Protein AF-A0A972CBY6-F1 (afdb_monomer)

Secondary structure (DSSP, 8-state):
--TT-HHHHHHHHHHHHHHHHHHHHH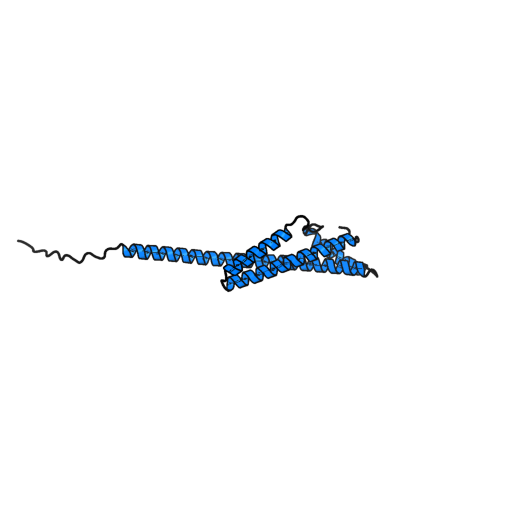HHHHHHHHHHHHHT-HHHHHHH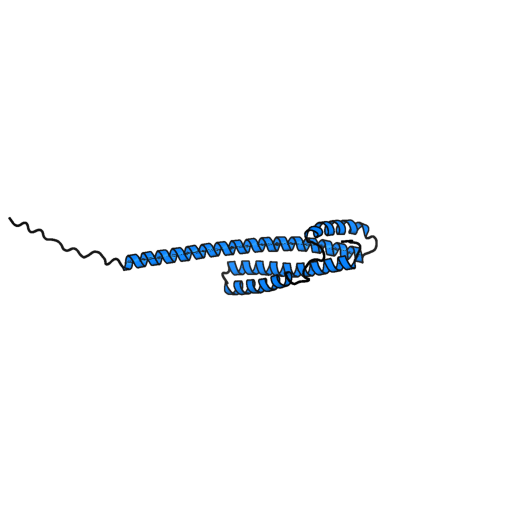HHHHHHHHHHHHSTT-S-SS-GGGHHHHHHHHHHHHTT-TT-HHHHHHHHHHHHHHHHHHHHHHHHHHHHHHHHHHHHHHHHHHHHHHHHHHHHHHHHHHHHT----------------

Structure (mmCIF, N/CA/C/O backbone):
data_AF-A0A972CBY6-F1
#
_entry.id   AF-A0A972CBY6-F1
#
loop_
_atom_site.group_PDB
_atom_site.id
_atom_site.type_symbol
_atom_site.label_atom_id
_atom_site.label_alt_id
_atom_site.label_comp_id
_atom_site.label_asym_id
_atom_site.label_entity_id
_atom_site.label_seq_id
_atom_site.pdbx_PDB_ins_code
_atom_site.Cartn_x
_atom_site.Cartn_y
_atom_site.Cartn_z
_atom_site.occupancy
_atom_site.B_iso_or_equiv
_atom_site.auth_seq_id
_atom_site.auth_comp_id
_atom_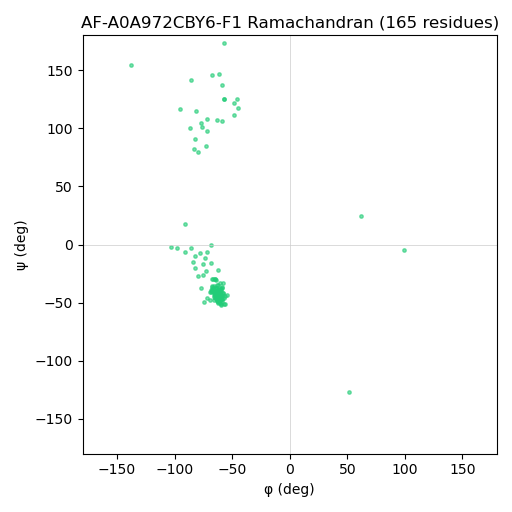site.auth_asym_id
_atom_site.auth_atom_id
_atom_site.pdbx_PDB_model_num
ATOM 1 N N . MET A 1 1 ? 23.758 4.183 -12.304 1.00 57.16 1 MET A N 1
ATOM 2 C CA . MET A 1 1 ? 23.348 3.166 -13.306 1.00 57.16 1 MET A CA 1
ATOM 3 C C . MET A 1 1 ? 23.582 3.679 -14.731 1.00 57.16 1 MET A C 1
ATOM 5 O O . MET A 1 1 ? 23.170 4.799 -15.026 1.00 57.16 1 MET A O 1
ATOM 9 N N . ASN A 1 2 ? 24.249 2.902 -15.597 1.00 65.44 2 ASN A N 1
ATOM 10 C CA . ASN A 1 2 ? 24.326 3.197 -17.035 1.00 65.44 2 ASN A CA 1
ATOM 11 C C . ASN A 1 2 ? 23.036 2.690 -17.700 1.00 65.44 2 ASN A C 1
ATOM 13 O O . ASN A 1 2 ? 22.769 1.496 -17.676 1.00 65.44 2 ASN A O 1
ATOM 17 N N . ILE A 1 3 ? 22.213 3.592 -18.232 1.00 63.38 3 ILE A N 1
ATOM 18 C CA . IL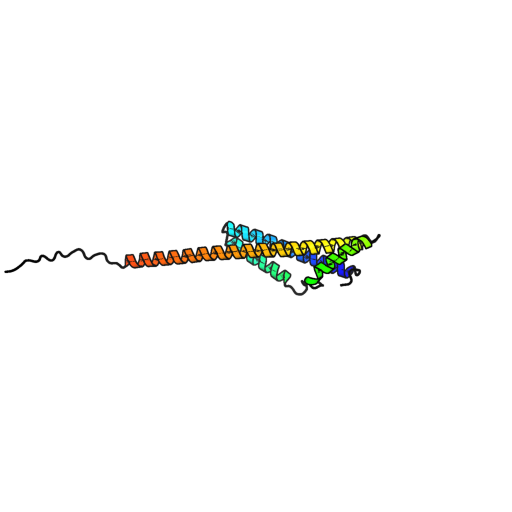E A 1 3 ? 20.861 3.284 -18.747 1.00 63.38 3 ILE A CA 1
ATOM 19 C C . ILE A 1 3 ? 20.914 2.618 -20.136 1.00 63.38 3 ILE A C 1
ATOM 21 O O . ILE A 1 3 ? 19.908 2.139 -20.648 1.00 63.38 3 ILE A O 1
ATOM 25 N N . LEU A 1 4 ? 22.110 2.551 -20.723 1.00 63.81 4 LEU A N 1
ATOM 26 C CA . LEU A 1 4 ? 22.392 1.849 -21.973 1.00 63.81 4 LEU A CA 1
ATOM 27 C C . LEU A 1 4 ? 22.609 0.338 -21.772 1.00 63.81 4 LEU A C 1
ATOM 29 O O . LEU A 1 4 ? 22.677 -0.400 -22.749 1.00 63.81 4 LEU A O 1
ATOM 33 N N . ASP A 1 5 ? 22.713 -0.117 -20.521 1.00 79.38 5 ASP A N 1
ATOM 34 C CA . ASP A 1 5 ? 22.809 -1.531 -20.163 1.00 79.38 5 ASP A CA 1
ATOM 35 C C . ASP A 1 5 ? 21.394 -2.121 -20.034 1.00 79.38 5 ASP A C 1
ATOM 37 O O . ASP A 1 5 ? 20.691 -1.895 -19.042 1.00 79.38 5 ASP A O 1
ATOM 41 N N . ILE A 1 6 ? 20.958 -2.817 -21.089 1.00 79.50 6 ILE A N 1
ATOM 42 C CA . ILE A 1 6 ? 19.597 -3.360 -21.224 1.00 79.50 6 ILE A CA 1
ATOM 43 C C . ILE A 1 6 ? 19.290 -4.365 -20.114 1.00 79.50 6 ILE A C 1
ATOM 45 O O . ILE A 1 6 ? 18.189 -4.325 -19.568 1.00 79.50 6 ILE A O 1
ATOM 49 N N . ASP A 1 7 ? 20.249 -5.209 -19.734 1.00 81.94 7 ASP A N 1
ATOM 50 C CA . ASP A 1 7 ? 20.026 -6.261 -18.739 1.00 81.94 7 ASP A CA 1
ATOM 51 C C . ASP A 1 7 ? 19.778 -5.659 -17.353 1.00 81.94 7 ASP A C 1
ATOM 53 O O . ASP A 1 7 ? 18.857 -6.060 -16.639 1.00 81.94 7 ASP A O 1
ATOM 57 N N . LYS A 1 8 ? 20.523 -4.604 -16.997 1.00 82.38 8 LYS A N 1
ATOM 58 C CA . LYS A 1 8 ? 20.284 -3.863 -15.747 1.00 82.38 8 LYS A CA 1
ATOM 59 C C . LYS A 1 8 ? 18.957 -3.110 -15.764 1.00 82.38 8 LYS A C 1
ATOM 61 O O . LYS A 1 8 ? 18.289 -3.022 -14.733 1.00 82.38 8 LYS A O 1
ATOM 66 N N . LEU A 1 9 ? 18.580 -2.540 -16.909 1.00 82.81 9 LEU A N 1
ATOM 67 C CA . LEU A 1 9 ? 17.303 -1.843 -17.066 1.00 82.81 9 LEU A CA 1
ATOM 68 C C . LEU A 1 9 ? 16.120 -2.810 -16.953 1.00 82.81 9 LEU A C 1
ATOM 70 O O . LEU A 1 9 ? 15.120 -2.470 -16.320 1.00 82.81 9 LEU A O 1
ATOM 74 N N . GLN A 1 10 ? 16.256 -4.004 -17.527 1.00 84.94 10 GLN A N 1
ATOM 75 C CA . GLN A 1 10 ? 15.262 -5.065 -17.453 1.00 84.94 10 GLN A CA 1
ATOM 76 C C . GLN A 1 10 ? 15.120 -5.580 -16.018 1.00 84.94 10 GLN A C 1
ATOM 78 O O . GLN A 1 10 ? 14.009 -5.596 -15.502 1.00 84.94 10 GLN A O 1
ATOM 83 N N . ALA A 1 11 ? 16.231 -5.869 -15.332 1.00 85.69 11 ALA A N 1
ATOM 84 C CA . ALA A 1 11 ? 16.214 -6.295 -13.931 1.00 85.69 11 ALA A CA 1
ATOM 85 C C . ALA A 1 11 ? 15.546 -5.259 -13.008 1.00 85.69 11 ALA A C 1
ATOM 87 O O . ALA A 1 11 ? 14.741 -5.612 -12.147 1.00 85.69 11 ALA A O 1
ATOM 88 N N . LEU A 1 12 ? 15.827 -3.965 -13.212 1.00 87.62 12 LEU A N 1
ATOM 89 C CA . LEU A 1 12 ? 15.142 -2.888 -12.491 1.00 87.62 12 LEU A CA 1
ATOM 90 C C . LEU A 1 12 ? 13.637 -2.870 -12.793 1.00 87.62 12 LEU A C 1
ATOM 92 O O . LEU A 1 12 ? 12.831 -2.673 -11.887 1.00 87.62 12 LEU A O 1
ATOM 96 N N . CYS A 1 13 ? 13.261 -3.045 -14.059 1.00 89.00 13 CYS A N 1
ATOM 97 C CA . CYS A 1 13 ? 11.865 -3.054 -14.482 1.00 89.00 13 CYS A CA 1
ATOM 98 C C . CYS A 1 13 ? 11.097 -4.221 -13.852 1.00 89.00 13 CYS A C 1
ATOM 100 O O . CYS A 1 13 ? 10.045 -4.001 -13.257 1.00 89.00 13 CYS A O 1
ATOM 102 N N . ASP A 1 14 ? 11.649 -5.431 -13.918 1.00 89.12 14 ASP A N 1
ATOM 103 C CA . ASP A 1 14 ? 11.028 -6.645 -13.385 1.00 89.12 14 ASP A CA 1
ATOM 104 C C . ASP A 1 14 ? 10.839 -6.549 -11.861 1.00 89.12 14 ASP A C 1
ATOM 106 O O . ASP A 1 14 ? 9.778 -6.894 -11.325 1.00 89.12 14 ASP A O 1
ATOM 110 N N . GLU A 1 15 ? 11.829 -5.994 -11.160 1.00 90.06 15 GLU A N 1
ATOM 111 C CA . GLU A 1 15 ? 11.742 -5.766 -9.720 1.00 90.06 15 GLU A CA 1
ATOM 112 C C . GLU A 1 15 ? 10.715 -4.676 -9.370 1.00 90.06 15 GLU A C 1
ATOM 114 O O . GLU A 1 15 ? 9.908 -4.855 -8.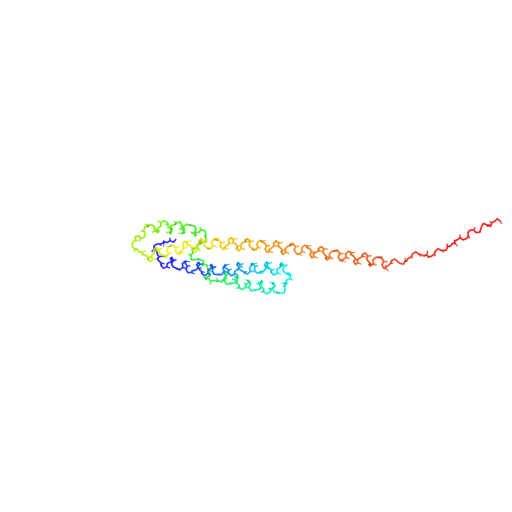453 1.00 90.06 15 GLU A O 1
ATOM 119 N N . LEU A 1 16 ? 10.654 -3.581 -10.138 1.00 90.19 16 LEU A N 1
ATOM 120 C CA . LEU A 1 16 ? 9.602 -2.570 -9.982 1.00 90.19 16 LEU A CA 1
ATOM 121 C C . LEU A 1 16 ? 8.206 -3.157 -10.221 1.00 90.19 16 LEU A C 1
ATOM 123 O O . LEU A 1 16 ? 7.279 -2.833 -9.483 1.00 90.19 16 LEU A O 1
ATOM 127 N N . GLU A 1 17 ? 8.026 -4.043 -11.201 1.00 91.81 17 GLU A N 1
ATOM 128 C CA . GLU A 1 17 ? 6.743 -4.720 -11.437 1.00 91.81 17 GLU A CA 1
ATOM 129 C C . GLU A 1 17 ? 6.347 -5.632 -10.285 1.00 91.81 17 GLU A C 1
ATOM 131 O O . GLU A 1 17 ? 5.177 -5.684 -9.887 1.00 91.81 17 GLU A O 1
ATOM 136 N N . ARG A 1 18 ? 7.312 -6.364 -9.729 1.00 90.25 18 ARG A N 1
ATOM 137 C CA . ARG A 1 18 ? 7.089 -7.196 -8.547 1.00 90.25 18 ARG A CA 1
ATOM 138 C C . ARG A 1 18 ? 6.673 -6.339 -7.352 1.00 90.25 18 ARG A C 1
ATOM 140 O O . ARG A 1 18 ? 5.637 -6.623 -6.749 1.00 90.25 18 ARG A O 1
ATOM 147 N N . LYS A 1 19 ? 7.389 -5.245 -7.076 1.00 90.25 19 LYS A N 1
ATOM 148 C CA . LYS A 1 19 ? 7.028 -4.297 -6.010 1.00 90.25 19 LYS A CA 1
ATOM 149 C C . LYS A 1 19 ? 5.678 -3.634 -6.244 1.00 90.25 19 LYS A C 1
ATOM 151 O O . LYS A 1 19 ? 4.869 -3.579 -5.325 1.00 90.25 19 LYS A O 1
ATOM 156 N N . ASN A 1 20 ? 5.381 -3.211 -7.470 1.00 92.50 20 ASN A N 1
ATOM 157 C CA . ASN A 1 20 ? 4.085 -2.635 -7.830 1.00 92.50 20 ASN A CA 1
ATOM 158 C C . ASN A 1 20 ? 2.934 -3.618 -7.573 1.00 92.50 20 ASN A C 1
ATOM 160 O O . ASN A 1 20 ? 1.882 -3.209 -7.089 1.00 92.50 20 ASN A O 1
ATOM 164 N N . ARG A 1 21 ? 3.121 -4.918 -7.840 1.00 92.56 21 ARG A N 1
ATOM 165 C CA . ARG A 1 21 ? 2.124 -5.951 -7.506 1.00 92.56 21 ARG A CA 1
ATOM 166 C C . ARG A 1 21 ? 1.915 -6.089 -5.998 1.00 92.56 21 ARG A C 1
ATOM 168 O O . ARG A 1 21 ? 0.773 -6.180 -5.560 1.00 92.56 21 ARG A O 1
ATOM 175 N N . LEU A 1 22 ? 2.989 -6.080 -5.211 1.00 91.25 22 LEU A N 1
ATOM 176 C CA . LEU A 1 22 ? 2.897 -6.146 -3.748 1.00 91.25 22 LEU A CA 1
ATOM 177 C C . LEU A 1 22 ? 2.230 -4.892 -3.165 1.00 91.25 22 LEU A C 1
ATOM 179 O O . LEU A 1 22 ? 1.324 -5.013 -2.347 1.00 91.25 22 LEU A O 1
ATOM 183 N N . LEU A 1 23 ? 2.596 -3.702 -3.646 1.00 91.69 23 LEU A N 1
ATOM 184 C CA . LEU A 1 23 ? 1.975 -2.446 -3.226 1.00 91.69 23 LEU A CA 1
ATOM 185 C C . LEU A 1 23 ? 0.494 -2.366 -3.603 1.00 91.69 23 LEU A C 1
ATOM 187 O O . LEU A 1 23 ? -0.299 -1.877 -2.808 1.00 91.69 23 LEU A O 1
ATOM 191 N N . LYS A 1 24 ? 0.091 -2.876 -4.775 1.00 93.38 24 LYS A N 1
ATOM 192 C CA . LYS A 1 24 ? -1.336 -2.990 -5.125 1.00 93.38 24 LYS A CA 1
ATOM 193 C C . LYS A 1 24 ? -2.085 -3.858 -4.119 1.00 93.38 24 LYS A C 1
ATOM 195 O O . LYS A 1 24 ? -3.089 -3.413 -3.587 1.00 93.38 24 LYS A O 1
ATOM 200 N N . ARG A 1 25 ? -1.541 -5.027 -3.772 1.00 92.94 25 ARG A N 1
ATOM 201 C CA . ARG A 1 25 ? -2.144 -5.900 -2.752 1.00 92.94 25 ARG A CA 1
ATOM 202 C C . ARG A 1 25 ? -2.269 -5.216 -1.391 1.00 92.94 25 ARG A C 1
ATOM 204 O O . ARG A 1 25 ? -3.280 -5.390 -0.727 1.00 92.94 25 ARG A O 1
ATOM 211 N N . ILE A 1 26 ? -1.263 -4.441 -0.984 1.00 91.88 26 ILE A N 1
ATOM 212 C CA . ILE A 1 26 ? -1.318 -3.657 0.259 1.00 91.88 26 ILE A CA 1
ATOM 213 C C . ILE A 1 26 ? -2.396 -2.578 0.172 1.00 91.88 26 ILE A C 1
ATOM 215 O O . ILE A 1 26 ? -3.154 -2.405 1.120 1.00 91.88 26 ILE A O 1
ATOM 219 N N . SER A 1 27 ? -2.486 -1.877 -0.959 1.00 92.81 27 SER A N 1
ATOM 220 C CA . SER A 1 27 ? -3.528 -0.878 -1.204 1.00 92.81 27 SER A CA 1
ATOM 221 C C . SER A 1 27 ? -4.924 -1.493 -1.107 1.00 92.81 27 SER A C 1
ATOM 223 O O . SER A 1 27 ? -5.768 -0.950 -0.401 1.00 92.81 27 SER A O 1
ATOM 225 N N . ASP A 1 28 ? -5.156 -2.626 -1.770 1.00 92.94 28 ASP A N 1
ATOM 226 C CA . ASP A 1 28 ? -6.444 -3.325 -1.755 1.00 92.94 28 ASP A CA 1
ATOM 227 C C . ASP A 1 28 ? -6.787 -3.808 -0.338 1.00 92.94 28 ASP A C 1
ATOM 229 O O . ASP A 1 28 ? -7.917 -3.645 0.120 1.00 92.94 28 ASP A O 1
ATOM 233 N N . SER A 1 29 ? -5.788 -4.325 0.384 1.00 93.06 29 SER A N 1
ATOM 234 C CA . SER A 1 29 ? -5.919 -4.748 1.781 1.00 93.06 29 SER A CA 1
ATOM 235 C C . SER A 1 29 ? -6.288 -3.583 2.701 1.00 93.06 29 SER A C 1
ATOM 237 O O . SER A 1 29 ? -7.225 -3.700 3.485 1.00 93.06 29 SER A O 1
ATOM 239 N N . TYR A 1 30 ? -5.650 -2.414 2.556 1.00 93.12 30 TYR A N 1
ATOM 240 C CA . TYR A 1 30 ? -6.038 -1.230 3.327 1.00 93.12 30 TYR A CA 1
ATOM 241 C C . TYR A 1 30 ? -7.460 -0.764 3.012 1.00 93.12 30 TYR A C 1
ATOM 243 O O . TYR A 1 30 ? -8.199 -0.406 3.926 1.00 93.12 30 TYR A O 1
ATOM 251 N N . SER A 1 31 ? -7.854 -0.754 1.737 1.00 93.25 31 SER A N 1
ATOM 252 C CA . SER A 1 31 ? -9.221 -0.396 1.348 1.00 93.25 31 SER A CA 1
ATOM 253 C C . SER A 1 31 ? -10.246 -1.364 1.937 1.00 93.25 31 SER A C 1
ATOM 255 O O . SER A 1 31 ? -11.265 -0.922 2.464 1.00 93.25 31 SER A O 1
ATOM 257 N N . LYS A 1 32 ? -9.956 -2.667 1.914 1.00 94.12 32 LYS A N 1
ATOM 258 C CA . LYS A 1 32 ? -10.806 -3.687 2.530 1.00 94.12 32 LYS A CA 1
ATOM 259 C C . LYS A 1 32 ? -10.867 -3.535 4.050 1.00 94.12 32 LYS A C 1
ATOM 261 O O . LYS A 1 32 ? -11.953 -3.569 4.612 1.00 94.12 32 LYS A O 1
ATOM 266 N N . ALA A 1 33 ? -9.735 -3.307 4.710 1.00 92.44 33 ALA A N 1
ATOM 267 C CA . ALA A 1 33 ? -9.684 -3.098 6.153 1.00 92.44 33 ALA A CA 1
ATOM 268 C C . ALA A 1 33 ? -10.478 -1.851 6.583 1.00 92.44 33 ALA A C 1
ATOM 270 O O . ALA A 1 33 ? -11.214 -1.906 7.564 1.00 92.44 33 ALA A O 1
ATOM 271 N N . LEU A 1 34 ? -10.405 -0.752 5.822 1.00 92.69 34 LEU A N 1
ATOM 272 C CA . LEU A 1 34 ? -11.246 0.428 6.055 1.00 92.69 34 LEU A CA 1
ATOM 273 C C . LEU A 1 34 ? -12.739 0.093 5.957 1.00 92.69 34 LEU A C 1
ATOM 275 O O . LEU A 1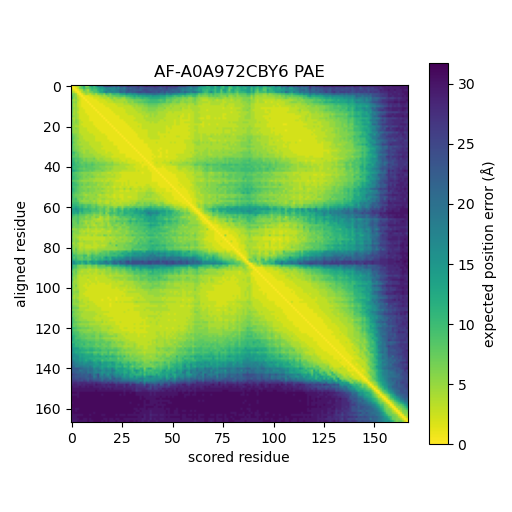 34 ? -13.503 0.491 6.830 1.00 92.69 34 LEU A O 1
ATOM 279 N N . HIS A 1 35 ? -13.139 -0.674 4.943 1.00 93.44 35 HIS A N 1
ATOM 280 C CA . HIS A 1 35 ? -14.533 -1.078 4.777 1.00 93.44 35 HIS A CA 1
ATOM 281 C C . HIS A 1 35 ? -15.026 -1.958 5.939 1.00 93.44 35 HIS A C 1
ATOM 283 O O . HIS A 1 35 ? -16.061 -1.671 6.533 1.00 93.44 35 HIS A O 1
ATOM 289 N N . LEU A 1 36 ? -14.233 -2.952 6.352 1.00 92.75 36 LEU A N 1
ATOM 290 C CA . LEU A 1 36 ? -14.555 -3.819 7.495 1.00 92.75 36 LEU A CA 1
ATOM 291 C C . LEU A 1 36 ? -14.660 -3.034 8.815 1.00 92.75 36 LEU A C 1
ATOM 293 O O . LEU A 1 36 ? -15.504 -3.330 9.660 1.00 92.75 36 LEU A O 1
ATOM 297 N N . MET A 1 37 ? -13.843 -1.989 8.988 1.00 89.00 37 MET A N 1
ATOM 298 C CA . MET A 1 37 ? -13.952 -1.079 10.134 1.00 89.00 37 MET A CA 1
ATOM 299 C C . MET A 1 37 ? -15.252 -0.267 10.138 1.00 89.00 37 MET A C 1
ATOM 301 O O . MET A 1 37 ? -15.784 0.018 11.215 1.00 89.00 37 MET A O 1
ATOM 305 N N . GLU A 1 38 ? -15.748 0.136 8.968 1.00 89.31 38 GLU A N 1
ATOM 306 C CA . GLU A 1 38 ? -17.027 0.842 8.829 1.00 89.31 38 GLU A CA 1
ATOM 307 C C . GLU A 1 38 ? -18.209 -0.083 9.144 1.00 89.31 38 GLU A C 1
ATOM 309 O O . GLU A 1 38 ? -19.123 0.319 9.869 1.00 89.31 38 GLU A O 1
ATOM 314 N N . GLU A 1 39 ? -18.144 -1.335 8.684 1.00 92.81 39 GLU A N 1
ATOM 315 C CA . GLU A 1 39 ? -19.140 -2.384 8.953 1.00 92.81 39 GLU A CA 1
ATOM 316 C C . GLU A 1 39 ? -19.078 -2.937 10.386 1.00 92.81 39 GLU A C 1
ATOM 318 O O . GLU A 1 39 ? -20.008 -3.605 10.831 1.00 92.81 39 GLU A O 1
ATOM 323 N N . GLN A 1 40 ? -18.023 -2.602 11.140 1.00 88.50 40 GLN A N 1
ATOM 324 C CA . GLN A 1 40 ? -17.757 -3.095 12.499 1.00 88.50 40 GLN A CA 1
ATOM 325 C C . GLN A 1 40 ? -17.555 -4.618 12.568 1.00 88.50 40 GLN A C 1
ATOM 327 O O . GLN A 1 40 ? -17.727 -5.221 13.630 1.00 88.50 40 GLN A O 1
ATOM 332 N N . ASP A 1 41 ? -17.137 -5.233 11.460 1.00 92.75 41 ASP A N 1
ATOM 333 C CA . ASP A 1 41 ? -16.722 -6.633 11.420 1.00 92.75 41 ASP A CA 1
ATOM 334 C C . ASP A 1 41 ? -15.256 -6.751 11.866 1.00 92.75 41 ASP A C 1
ATOM 336 O O . ASP A 1 41 ? -14.307 -6.766 11.074 1.00 92.75 41 ASP A O 1
ATOM 340 N N . TYR A 1 42 ? -15.062 -6.771 13.185 1.00 88.44 42 TYR A N 1
ATOM 341 C CA . TYR A 1 42 ? -13.730 -6.787 13.790 1.00 88.44 42 TYR A CA 1
ATOM 342 C C . TYR A 1 42 ? -13.005 -8.132 13.638 1.00 88.44 42 TYR A C 1
ATOM 344 O O . TYR A 1 42 ? -11.774 -8.159 13.695 1.00 88.44 42 TYR A O 1
ATOM 352 N N . GLU A 1 43 ? -13.735 -9.233 13.441 1.00 90.94 43 GLU A N 1
ATOM 353 C CA . GLU A 1 43 ? -13.140 -10.561 13.256 1.00 90.94 43 GLU A CA 1
ATOM 354 C C . GLU A 1 43 ? -12.524 -10.676 11.860 1.00 90.94 43 GLU A C 1
ATOM 356 O O . GLU A 1 43 ? -11.337 -10.991 11.725 1.00 90.94 43 GLU A O 1
ATOM 361 N N . ALA A 1 44 ? -13.278 -10.302 10.821 1.00 92.50 44 ALA A N 1
ATOM 362 C CA . ALA A 1 44 ? -12.747 -10.241 9.464 1.00 92.50 44 ALA A CA 1
ATOM 363 C C . ALA A 1 44 ? -11.627 -9.195 9.334 1.00 92.50 44 ALA A C 1
ATOM 365 O O . ALA A 1 44 ? -10.657 -9.418 8.603 1.00 92.50 44 ALA A O 1
ATOM 366 N N . LEU A 1 45 ? -11.726 -8.072 10.058 1.00 90.88 45 LEU A N 1
ATOM 367 C CA . LEU A 1 45 ? -10.673 -7.056 10.102 1.00 90.88 45 LEU A CA 1
ATOM 368 C C . LEU A 1 45 ? -9.361 -7.616 10.662 1.00 90.88 45 LEU A C 1
ATOM 370 O O . LEU A 1 45 ? -8.304 -7.363 10.086 1.00 90.88 45 LEU A O 1
ATOM 374 N N . ALA A 1 46 ? -9.412 -8.372 11.763 1.00 90.12 46 ALA A N 1
ATOM 375 C CA . ALA A 1 46 ? -8.219 -8.970 12.360 1.00 90.12 46 ALA A CA 1
ATOM 376 C C . ALA A 1 46 ? -7.516 -9.916 11.373 1.00 90.12 46 ALA A C 1
ATOM 378 O O . ALA A 1 46 ? -6.311 -9.785 11.148 1.00 90.12 46 ALA A O 1
ATOM 379 N N . LEU A 1 47 ? -8.286 -10.782 10.705 1.00 92.50 47 LEU A N 1
ATOM 380 C CA . LEU A 1 47 ? -7.764 -11.687 9.679 1.00 92.50 47 LEU A CA 1
ATOM 381 C C . LEU A 1 47 ? -7.145 -10.924 8.494 1.00 92.50 47 LEU A C 1
ATOM 383 O O . LEU A 1 47 ? -6.102 -11.312 7.966 1.00 92.50 47 LEU A O 1
ATOM 387 N N . GLU A 1 48 ? -7.767 -9.826 8.061 1.00 92.94 48 GLU A N 1
ATOM 388 C CA . GLU A 1 48 ? -7.235 -8.995 6.977 1.00 92.94 48 GLU A CA 1
ATOM 389 C C . GLU A 1 48 ? -5.899 -8.336 7.359 1.00 92.94 48 GLU A C 1
ATOM 391 O O . GLU A 1 48 ? -4.969 -8.331 6.552 1.00 92.94 48 GLU A O 1
ATOM 396 N N . LEU A 1 49 ? -5.758 -7.847 8.595 1.00 89.31 49 LEU A N 1
ATOM 397 C CA . LEU A 1 49 ? -4.501 -7.270 9.089 1.00 89.31 49 LEU A CA 1
ATOM 398 C C . LEU A 1 49 ? -3.388 -8.323 9.221 1.00 89.31 49 LEU A C 1
ATOM 400 O O . LEU A 1 49 ? -2.227 -8.045 8.910 1.00 89.31 49 LEU A O 1
ATOM 404 N N . GLU A 1 50 ? -3.718 -9.553 9.617 1.00 89.94 50 GLU A N 1
ATOM 405 C CA . GLU A 1 50 ? -2.761 -10.668 9.612 1.00 89.94 50 GLU A CA 1
ATOM 406 C C . GLU A 1 50 ? -2.286 -11.004 8.193 1.00 89.94 50 GLU A C 1
ATOM 408 O O . GLU A 1 50 ? -1.080 -11.119 7.941 1.00 89.94 50 GLU A O 1
ATOM 413 N N . ASN A 1 51 ? -3.216 -11.070 7.236 1.00 89.50 51 ASN A N 1
ATOM 414 C CA . ASN A 1 51 ? -2.885 -11.247 5.821 1.00 89.50 51 ASN A CA 1
ATOM 415 C C . ASN A 1 51 ? -1.988 -10.115 5.305 1.00 89.50 51 ASN A C 1
ATOM 417 O O . ASN A 1 51 ? -1.073 -10.358 4.511 1.00 89.50 51 ASN A O 1
ATOM 421 N N . GLN A 1 52 ? -2.207 -8.889 5.779 1.00 89.44 52 GLN A N 1
ATOM 422 C CA . GLN A 1 52 ? -1.388 -7.735 5.432 1.00 89.44 52 GLN A CA 1
ATOM 423 C C . GLN A 1 52 ? 0.059 -7.881 5.928 1.00 89.44 52 GLN A C 1
ATOM 425 O O . GLN A 1 52 ? 0.997 -7.622 5.166 1.00 89.44 52 GLN A O 1
ATOM 430 N N . ASN A 1 53 ? 0.261 -8.374 7.154 1.00 88.81 53 ASN A N 1
ATOM 431 C CA . ASN A 1 53 ? 1.595 -8.633 7.709 1.00 88.81 53 ASN A CA 1
ATOM 432 C C . ASN A 1 53 ? 2.396 -9.624 6.856 1.00 88.81 53 ASN A C 1
ATOM 434 O O . ASN A 1 53 ? 3.592 -9.424 6.634 1.00 88.81 53 ASN A O 1
ATOM 438 N N . ALA A 1 54 ? 1.738 -10.641 6.292 1.00 88.69 54 ALA A N 1
ATOM 439 C CA . ALA A 1 54 ? 2.387 -11.575 5.373 1.00 88.69 54 ALA A CA 1
ATOM 440 C C . ALA A 1 54 ? 2.861 -10.899 4.071 1.00 88.69 54 ALA A C 1
ATOM 442 O O . ALA A 1 54 ? 3.849 -11.326 3.469 1.00 88.69 54 ALA A O 1
ATOM 443 N N . VAL A 1 55 ? 2.184 -9.838 3.615 1.00 87.94 55 VAL A N 1
ATOM 444 C CA . VAL A 1 55 ? 2.624 -9.055 2.448 1.00 87.94 55 VAL A CA 1
ATOM 445 C C . VAL A 1 55 ? 3.783 -8.124 2.810 1.00 87.94 55 VAL A C 1
ATOM 447 O O . VAL A 1 55 ? 4.716 -7.999 2.016 1.00 87.94 55 VAL A O 1
ATOM 450 N N . PHE A 1 56 ? 3.780 -7.525 4.006 1.00 87.75 56 PHE A N 1
ATOM 451 C CA . PHE A 1 56 ? 4.921 -6.737 4.487 1.00 87.75 56 PHE A CA 1
ATOM 452 C C . PHE A 1 56 ? 6.179 -7.585 4.651 1.00 87.75 56 PHE A C 1
ATOM 454 O O . PHE A 1 56 ? 7.235 -7.175 4.177 1.00 87.75 56 PHE A O 1
ATOM 461 N N . ALA A 1 57 ? 6.058 -8.795 5.203 1.00 86.81 57 ALA A N 1
ATOM 462 C CA . ALA A 1 57 ? 7.178 -9.728 5.310 1.00 86.81 57 ALA A CA 1
ATOM 463 C C . ALA A 1 57 ? 7.844 -9.976 3.944 1.00 86.81 57 ALA A C 1
ATOM 465 O O . ALA A 1 57 ? 9.062 -9.869 3.828 1.00 86.81 57 ALA A O 1
ATOM 466 N N . LYS A 1 58 ? 7.045 -10.169 2.884 1.00 86.12 58 LYS A N 1
ATOM 467 C CA . LYS A 1 58 ? 7.542 -10.337 1.504 1.00 86.12 58 LYS A CA 1
ATOM 468 C C . LYS A 1 58 ? 8.250 -9.106 0.944 1.00 86.12 58 LYS A C 1
ATOM 470 O O . LYS A 1 58 ? 9.126 -9.246 0.096 1.00 86.12 58 LYS A O 1
ATOM 475 N N . LEU A 1 59 ? 7.862 -7.902 1.368 1.00 83.38 59 LEU A N 1
ATOM 476 C CA . LEU A 1 59 ? 8.560 -6.670 0.986 1.00 83.38 59 LEU A CA 1
ATOM 477 C C . LEU A 1 59 ? 9.890 -6.494 1.727 1.00 83.38 59 LEU A C 1
ATOM 479 O O . LEU A 1 59 ? 10.781 -5.819 1.212 1.00 83.38 59 LEU A O 1
ATOM 483 N N . SER A 1 60 ? 10.012 -7.087 2.913 1.00 82.06 60 SER A N 1
ATOM 484 C CA . SER A 1 60 ? 11.197 -7.027 3.771 1.00 82.06 60 SER A CA 1
ATOM 485 C C . SER A 1 60 ? 12.204 -8.156 3.520 1.00 82.06 60 SER A C 1
ATOM 487 O O . SER A 1 60 ? 13.288 -8.128 4.100 1.00 82.06 60 SER A O 1
ATOM 489 N N . GLU A 1 61 ? 11.877 -9.139 2.676 1.00 83.88 61 GLU A N 1
ATOM 490 C CA . GLU A 1 61 ? 12.766 -10.262 2.361 1.00 83.88 61 GLU A CA 1
ATOM 491 C C . GLU A 1 61 ? 14.110 -9.788 1.759 1.00 83.88 61 GLU A C 1
ATOM 493 O O . GLU A 1 61 ? 14.131 -8.921 0.874 1.00 83.88 61 GLU A O 1
ATOM 498 N N . PRO A 1 62 ? 15.252 -10.365 2.184 1.00 64.50 62 PRO A N 1
ATOM 499 C CA . PRO A 1 62 ? 16.548 -10.108 1.561 1.00 64.50 62 PRO A CA 1
ATOM 500 C C . PRO A 1 62 ? 16.501 -10.453 0.067 1.00 64.50 62 PRO A C 1
ATOM 502 O O . PRO A 1 62 ? 16.129 -11.561 -0.307 1.00 64.50 62 PRO A O 1
ATOM 505 N N . GLY A 1 63 ? 16.860 -9.500 -0.796 1.00 68.44 63 GLY A N 1
ATOM 506 C CA . GLY A 1 63 ? 16.697 -9.625 -2.253 1.00 68.44 63 GLY A CA 1
ATOM 507 C C . GLY A 1 63 ? 15.462 -8.910 -2.811 1.00 68.44 63 GLY A C 1
ATOM 508 O O . GLY A 1 63 ? 15.316 -8.805 -4.023 1.00 68.44 63 GLY A O 1
ATOM 509 N N . CYS A 1 64 ? 14.621 -8.334 -1.946 1.00 66.38 64 CYS A N 1
ATOM 510 C CA . CYS A 1 64 ? 13.508 -7.455 -2.312 1.00 66.38 64 CYS A CA 1
ATOM 511 C C . CYS A 1 64 ? 13.902 -5.962 -2.348 1.00 66.38 64 CYS A C 1
ATOM 513 O O . CYS A 1 64 ? 13.064 -5.055 -2.293 1.00 66.38 64 CYS A O 1
ATOM 515 N N . SER A 1 65 ? 15.201 -5.674 -2.417 1.00 75.25 65 SER A N 1
ATOM 516 C CA . SER A 1 65 ? 15.724 -4.327 -2.624 1.00 75.25 65 SER A CA 1
ATOM 517 C C . SER A 1 65 ? 15.777 -4.007 -4.111 1.00 75.25 65 SER A C 1
ATOM 519 O O . SER A 1 65 ? 16.158 -4.843 -4.928 1.00 75.25 65 SER A O 1
ATOM 521 N N . LEU A 1 66 ? 15.449 -2.764 -4.462 1.00 78.44 66 LEU A N 1
ATOM 522 C CA . LEU A 1 66 ? 15.716 -2.287 -5.813 1.00 78.44 66 LEU A CA 1
ATOM 523 C C . LEU A 1 66 ? 17.234 -2.338 -6.066 1.00 78.44 66 LEU A C 1
ATOM 525 O O . LEU A 1 66 ? 18.008 -2.076 -5.144 1.00 78.44 66 LEU A O 1
ATOM 529 N N . PRO A 1 67 ? 17.679 -2.608 -7.306 1.00 78.69 67 PRO A N 1
ATOM 530 C CA . PRO A 1 67 ? 19.103 -2.598 -7.660 1.00 78.69 67 PRO A CA 1
ATOM 531 C C . PRO A 1 67 ? 19.723 -1.187 -7.621 1.00 78.69 67 PRO A C 1
ATOM 533 O O . PRO A 1 67 ? 20.902 -1.008 -7.915 1.00 78.69 67 PRO A O 1
ATOM 536 N N . VAL A 1 68 ? 18.916 -0.177 -7.294 1.00 81.75 68 VAL A N 1
ATOM 537 C CA . VAL A 1 68 ? 19.270 1.233 -7.150 1.00 81.75 68 VAL A CA 1
ATOM 538 C C . VAL A 1 68 ? 18.566 1.794 -5.922 1.00 81.75 68 VAL A C 1
ATOM 540 O O . VAL A 1 68 ? 17.498 1.314 -5.534 1.00 81.75 68 VAL A O 1
ATOM 543 N N . HIS A 1 69 ? 19.137 2.838 -5.331 1.00 83.38 69 HIS A N 1
ATOM 544 C CA . HIS A 1 69 ? 18.493 3.528 -4.222 1.00 83.38 69 HIS A CA 1
ATOM 545 C C . HIS A 1 69 ? 17.219 4.257 -4.693 1.00 83.38 69 HIS A C 1
ATOM 547 O O . HIS A 1 69 ? 17.171 4.783 -5.807 1.00 83.38 69 HIS A O 1
ATOM 553 N N . GLU A 1 70 ? 16.181 4.328 -3.852 1.00 82.00 70 GLU A N 1
ATOM 554 C CA . GLU A 1 70 ? 14.883 4.915 -4.240 1.00 82.00 70 GLU A CA 1
ATOM 555 C C . GLU A 1 70 ? 14.984 6.389 -4.658 1.00 82.00 70 GLU A C 1
ATOM 557 O O . GLU A 1 70 ? 14.284 6.832 -5.569 1.00 82.00 70 GLU A O 1
ATOM 562 N N . SER A 1 71 ? 15.905 7.140 -4.048 1.00 84.88 71 SER A N 1
ATOM 563 C CA . SER A 1 71 ? 16.178 8.540 -4.404 1.00 84.88 71 SER A CA 1
ATOM 564 C C . SER A 1 71 ? 16.680 8.719 -5.842 1.00 84.88 71 SER A C 1
ATOM 566 O O . SER A 1 71 ? 16.528 9.798 -6.413 1.00 84.88 71 SER A O 1
ATOM 568 N N . GLU A 1 72 ? 17.240 7.675 -6.457 1.00 86.50 72 GLU A N 1
ATOM 569 C CA . GLU A 1 72 ? 17.761 7.723 -7.826 1.00 86.50 72 GLU A CA 1
ATOM 570 C C . GLU A 1 72 ? 16.680 7.491 -8.889 1.00 86.50 72 GLU A C 1
ATOM 572 O O . GLU A 1 72 ? 16.894 7.808 -10.063 1.00 86.50 72 GLU A O 1
ATOM 577 N N . LEU A 1 73 ? 15.505 6.976 -8.506 1.00 87.06 73 LEU A N 1
ATOM 578 C CA . LEU A 1 73 ? 14.445 6.600 -9.448 1.00 87.06 73 LEU A CA 1
ATOM 579 C C . LEU A 1 73 ? 13.950 7.790 -10.278 1.00 87.06 73 LEU A C 1
ATOM 581 O O . LEU A 1 73 ? 13.700 7.640 -11.474 1.00 87.06 73 LEU A O 1
ATOM 585 N N . SER A 1 74 ? 13.860 8.986 -9.688 1.00 87.38 74 SER A N 1
ATOM 586 C CA . SER A 1 74 ? 13.447 10.194 -10.420 1.00 87.38 74 SER A CA 1
ATOM 587 C C . SER A 1 74 ? 14.448 10.558 -11.524 1.00 87.38 74 SER A C 1
ATOM 589 O O . SER A 1 74 ? 14.055 10.873 -12.650 1.00 87.38 74 SER A O 1
ATOM 591 N N . GLY A 1 75 ? 15.746 10.433 -11.231 1.00 87.12 75 GLY A N 1
ATOM 592 C CA . GLY A 1 75 ? 16.827 10.656 -12.183 1.00 87.12 75 GLY A CA 1
ATOM 593 C C . GLY A 1 75 ? 16.861 9.595 -13.281 1.00 87.12 75 GLY A C 1
ATOM 594 O O . GLY A 1 75 ? 17.074 9.927 -14.447 1.00 87.12 75 GLY A O 1
ATOM 595 N N . ILE A 1 76 ? 16.605 8.329 -12.937 1.00 86.38 76 ILE A N 1
ATOM 596 C CA . ILE A 1 76 ? 16.515 7.224 -13.904 1.00 86.38 76 ILE A CA 1
ATOM 597 C C . ILE A 1 76 ? 15.325 7.430 -14.839 1.00 86.38 76 ILE A C 1
ATOM 599 O O . ILE A 1 76 ? 15.497 7.342 -16.052 1.00 86.38 76 ILE A O 1
ATOM 603 N N . ARG A 1 77 ? 14.154 7.788 -14.303 1.00 90.12 77 ARG A N 1
ATOM 604 C CA . ARG A 1 77 ? 12.966 8.134 -15.094 1.00 90.12 77 ARG A CA 1
ATOM 605 C C . ARG A 1 77 ? 13.251 9.286 -16.057 1.00 90.12 77 ARG A C 1
ATOM 607 O O . ARG A 1 77 ? 12.981 9.163 -17.249 1.00 90.12 77 ARG A O 1
ATOM 614 N N . GLY A 1 78 ? 13.810 10.392 -15.559 1.00 85.94 78 GLY A N 1
ATOM 615 C CA . GLY A 1 78 ? 14.111 11.570 -16.380 1.00 85.94 78 GLY A CA 1
ATOM 616 C C . GLY A 1 78 ? 15.076 11.249 -17.521 1.00 85.94 78 GLY A C 1
ATOM 617 O O . GLY A 1 78 ? 14.827 11.609 -18.671 1.00 85.94 78 GLY A O 1
ATOM 618 N N . LYS A 1 79 ? 16.135 10.490 -17.224 1.00 86.06 79 LYS A N 1
ATOM 619 C CA . LYS A 1 79 ? 17.069 10.009 -18.243 1.00 86.06 79 LYS A CA 1
ATOM 620 C C . LYS A 1 79 ? 16.383 9.054 -19.225 1.00 86.06 79 LYS A C 1
ATOM 622 O O . LYS A 1 79 ? 16.536 9.245 -20.424 1.00 86.06 79 LYS A O 1
ATOM 627 N N . ALA A 1 80 ? 15.597 8.082 -18.761 1.00 85.69 80 ALA A N 1
ATOM 628 C CA . ALA A 1 80 ? 14.901 7.136 -19.633 1.00 85.69 80 ALA A CA 1
ATOM 629 C C . ALA A 1 80 ? 14.000 7.853 -20.649 1.00 85.69 80 ALA A C 1
ATOM 631 O O . ALA A 1 80 ? 14.095 7.585 -21.845 1.00 85.69 80 ALA A O 1
ATOM 632 N N . LEU A 1 81 ? 13.215 8.837 -20.198 1.00 86.12 81 LEU A N 1
ATOM 633 C CA . LEU A 1 81 ? 12.373 9.657 -21.072 1.00 86.12 81 LEU A CA 1
ATOM 634 C C . LEU A 1 81 ? 13.192 10.503 -22.060 1.00 86.12 81 LEU A C 1
ATOM 636 O O . LEU A 1 81 ? 12.838 10.581 -23.234 1.00 86.12 81 LEU A O 1
ATOM 640 N N . ALA A 1 82 ? 14.309 11.089 -21.619 1.00 85.38 82 ALA A N 1
ATOM 641 C CA . ALA A 1 82 ? 15.197 11.860 -22.491 1.00 85.38 82 ALA A CA 1
ATOM 642 C C . ALA A 1 82 ? 15.894 10.995 -23.560 1.00 85.38 82 ALA A C 1
ATOM 644 O O . ALA A 1 82 ? 16.190 11.482 -24.651 1.00 85.38 82 ALA A O 1
ATOM 645 N N . TYR A 1 83 ? 16.150 9.717 -23.263 1.00 83.31 83 TYR A N 1
ATOM 646 C CA . TYR A 1 83 ? 16.758 8.770 -24.200 1.00 83.31 83 TYR A CA 1
ATOM 647 C C . TYR A 1 83 ? 15.752 8.142 -25.174 1.00 83.31 83 TYR A C 1
ATOM 649 O O . TYR A 1 83 ? 16.170 7.704 -26.246 1.00 83.31 83 TYR A O 1
ATOM 657 N N . LEU A 1 84 ? 14.445 8.139 -24.875 1.00 82.81 84 LEU A N 1
ATOM 658 C CA . LEU A 1 84 ? 13.418 7.594 -25.778 1.00 82.81 84 LEU A CA 1
ATOM 659 C C . LEU A 1 84 ? 13.444 8.250 -27.163 1.00 82.81 84 LEU A C 1
ATOM 661 O O . LEU A 1 84 ? 13.414 7.548 -28.170 1.00 82.81 84 LEU A O 1
ATOM 665 N N . SER A 1 85 ? 13.570 9.579 -27.222 1.00 76.62 85 SER A N 1
ATOM 666 C CA . SER A 1 85 ? 13.652 10.328 -28.487 1.00 76.62 85 SER A CA 1
ATOM 667 C C . SER A 1 85 ? 14.947 10.071 -29.266 1.00 76.62 85 SER A C 1
ATOM 669 O O . SER A 1 85 ? 15.017 10.360 -30.457 1.00 76.62 85 SER A O 1
ATOM 671 N N . ARG A 1 86 ? 15.964 9.496 -28.611 1.00 80.06 86 ARG A N 1
ATOM 672 C CA . ARG A 1 86 ? 17.290 9.201 -29.176 1.00 80.06 86 ARG A CA 1
ATOM 673 C C . ARG A 1 86 ? 17.487 7.723 -29.522 1.00 80.06 86 ARG A C 1
ATOM 675 O O . ARG A 1 86 ? 18.536 7.367 -30.047 1.00 80.06 86 ARG A O 1
ATOM 682 N N . CYS A 1 87 ? 16.504 6.860 -29.252 1.00 73.25 87 CYS A N 1
ATOM 683 C CA . CYS A 1 87 ? 16.618 5.412 -29.470 1.00 73.25 87 CYS A CA 1
ATOM 684 C C . CYS A 1 87 ? 16.600 4.977 -30.948 1.00 73.25 87 CYS A C 1
ATOM 686 O O . CYS A 1 87 ? 16.826 3.797 -31.228 1.00 73.25 87 CYS A O 1
ATOM 688 N N . GLY A 1 88 ? 16.360 5.894 -31.894 1.00 72.06 88 GLY A N 1
ATOM 689 C CA . GLY A 1 88 ? 16.372 5.596 -33.328 1.00 72.06 88 GLY A CA 1
ATOM 690 C C . GLY A 1 88 ? 15.490 4.390 -33.682 1.00 72.06 88 GLY A C 1
ATOM 691 O O . GLY A 1 88 ? 14.321 4.334 -33.307 1.00 72.06 88 GLY A O 1
ATOM 692 N N . SER A 1 89 ? 16.065 3.405 -34.381 1.00 72.00 89 SER A N 1
ATOM 693 C CA . SER A 1 89 ? 15.410 2.154 -34.799 1.00 72.00 89 SER A CA 1
ATOM 694 C C . SER A 1 89 ? 15.437 1.025 -33.753 1.00 72.00 89 SER A C 1
ATOM 696 O O . SER A 1 89 ? 14.830 -0.026 -33.985 1.00 72.00 89 SER A O 1
ATOM 698 N N . ASN A 1 90 ? 16.083 1.202 -32.590 1.00 81.62 90 ASN A N 1
ATOM 699 C CA . ASN A 1 90 ? 16.152 0.159 -31.561 1.00 81.62 90 ASN A CA 1
ATOM 700 C C . ASN A 1 90 ? 14.855 0.100 -30.734 1.00 81.62 90 ASN A C 1
ATOM 702 O O . ASN A 1 90 ? 14.762 0.593 -29.607 1.00 81.62 90 ASN A O 1
ATOM 706 N N . LYS A 1 91 ? 13.840 -0.552 -31.314 1.00 82.75 91 LYS A N 1
ATOM 707 C CA . LYS A 1 91 ? 12.502 -0.708 -30.722 1.00 82.75 91 LYS A CA 1
ATOM 708 C C . LYS A 1 91 ? 12.519 -1.401 -29.356 1.00 82.75 91 LYS A C 1
ATOM 710 O O . LYS A 1 91 ? 11.697 -1.068 -28.508 1.00 82.75 91 LYS A O 1
ATOM 715 N N . ARG A 1 92 ? 13.443 -2.345 -29.129 1.00 83.25 92 ARG A N 1
ATOM 716 C CA . ARG A 1 92 ? 13.536 -3.094 -27.862 1.00 83.25 92 ARG A CA 1
ATOM 717 C C . ARG A 1 92 ? 14.008 -2.201 -26.717 1.00 83.25 92 ARG A C 1
ATOM 719 O O . ARG A 1 92 ? 13.363 -2.172 -25.674 1.00 83.25 92 ARG A O 1
ATOM 726 N N . LEU A 1 93 ? 15.073 -1.427 -26.938 1.00 81.94 93 LEU A N 1
ATOM 727 C CA . LEU A 1 93 ? 15.576 -0.477 -25.944 1.00 81.94 93 LEU A CA 1
ATOM 728 C C . LEU A 1 93 ? 14.540 0.615 -25.641 1.00 81.94 93 LEU A C 1
ATOM 730 O O . LEU A 1 93 ? 14.283 0.910 -24.476 1.00 81.94 93 LEU A O 1
ATOM 734 N N . ALA A 1 94 ? 13.887 1.159 -26.673 1.00 84.69 94 ALA A N 1
ATOM 735 C CA . ALA A 1 94 ? 12.829 2.151 -26.491 1.00 84.69 94 ALA A CA 1
ATOM 736 C C . ALA A 1 94 ? 11.655 1.603 -25.657 1.00 84.69 94 ALA A C 1
ATOM 738 O O . ALA A 1 94 ? 11.173 2.272 -24.744 1.00 84.69 94 ALA A O 1
ATOM 739 N N . ALA A 1 95 ? 11.217 0.368 -25.923 1.00 85.81 95 ALA A N 1
ATOM 740 C CA . ALA A 1 95 ? 10.159 -0.272 -25.145 1.00 85.81 95 ALA A CA 1
ATOM 741 C C . ALA A 1 95 ? 10.563 -0.475 -23.676 1.00 85.81 95 ALA A C 1
ATOM 743 O O . ALA A 1 95 ? 9.782 -0.143 -22.786 1.00 85.81 95 ALA A O 1
ATOM 744 N N . ALA A 1 96 ? 11.786 -0.951 -23.417 1.00 86.06 96 ALA A N 1
ATOM 745 C CA . ALA A 1 96 ? 12.293 -1.145 -22.060 1.00 86.06 96 ALA A CA 1
ATOM 746 C C . ALA A 1 96 ? 12.370 0.180 -21.282 1.00 86.06 96 ALA A C 1
ATOM 748 O O . ALA A 1 96 ? 11.875 0.263 -20.162 1.00 86.06 96 ALA A O 1
ATOM 749 N N . LEU A 1 97 ? 12.899 1.246 -21.892 1.00 87.31 97 LEU A N 1
ATOM 750 C CA . LEU A 1 97 ? 12.989 2.571 -21.262 1.00 87.31 97 LEU A CA 1
ATOM 751 C C . LEU A 1 97 ? 11.616 3.149 -20.923 1.00 87.31 97 LEU A C 1
ATOM 753 O O . LEU A 1 97 ? 11.422 3.675 -19.824 1.00 87.31 97 LEU A O 1
ATOM 757 N N . LYS A 1 98 ? 10.658 3.026 -21.849 1.00 89.56 98 LYS A N 1
ATOM 758 C CA . LYS A 1 98 ? 9.281 3.477 -21.637 1.00 89.56 98 LYS A CA 1
ATOM 759 C C . LYS A 1 98 ? 8.635 2.709 -20.485 1.00 89.56 98 LYS A C 1
ATOM 761 O O . LYS A 1 98 ? 8.127 3.327 -19.553 1.00 89.56 98 LYS A O 1
ATOM 766 N N . LYS A 1 99 ? 8.730 1.378 -20.517 1.00 90.38 99 LYS A N 1
ATOM 767 C CA . LYS A 1 99 ? 8.170 0.489 -19.495 1.00 90.38 99 LYS A CA 1
ATOM 768 C C . LYS A 1 99 ? 8.757 0.778 -18.110 1.00 90.38 99 LYS A C 1
ATOM 770 O O . LYS A 1 99 ? 8.016 0.885 -17.137 1.00 90.38 99 LYS A O 1
ATOM 775 N N . THR A 1 100 ? 10.072 0.975 -18.014 1.00 89.56 100 THR A N 1
ATOM 776 C CA . THR A 1 100 ? 10.729 1.329 -16.748 1.00 89.56 100 THR A CA 1
ATOM 777 C C . THR A 1 100 ? 10.246 2.680 -16.224 1.00 89.56 100 THR A C 1
ATOM 779 O O . THR A 1 100 ? 9.921 2.787 -15.044 1.00 89.56 100 THR A O 1
ATOM 782 N N . ALA A 1 101 ? 10.138 3.705 -17.077 1.00 90.19 101 ALA A N 1
ATOM 783 C CA . ALA A 1 101 ? 9.627 5.014 -16.665 1.00 90.19 101 ALA A CA 1
ATOM 784 C C . ALA A 1 101 ? 8.175 4.937 -16.151 1.00 90.19 101 ALA A C 1
ATOM 786 O O . ALA A 1 101 ? 7.866 5.495 -15.097 1.00 90.19 101 ALA A O 1
ATOM 787 N N . GLU A 1 102 ? 7.308 4.193 -16.843 1.00 92.75 102 GLU A N 1
ATOM 788 C CA . GLU A 1 102 ? 5.918 3.955 -16.427 1.00 92.75 102 GLU A CA 1
ATOM 789 C C . GLU A 1 102 ? 5.833 3.207 -15.090 1.00 92.75 102 GLU A C 1
ATOM 791 O O . GLU A 1 102 ? 5.031 3.567 -14.224 1.00 92.75 102 GLU A O 1
ATOM 796 N N . ASN A 1 103 ? 6.688 2.202 -14.889 1.00 93.12 103 ASN A N 1
ATOM 797 C CA . ASN A 1 103 ? 6.747 1.443 -13.644 1.00 93.12 103 ASN A CA 1
ATOM 798 C C . ASN A 1 103 ? 7.249 2.279 -12.462 1.00 93.12 103 ASN A C 1
ATOM 800 O O . ASN A 1 103 ? 6.724 2.118 -11.359 1.00 93.12 103 ASN A O 1
ATOM 804 N N . ILE A 1 104 ? 8.191 3.203 -12.683 1.00 92.44 104 ILE A N 1
ATOM 805 C CA . ILE A 1 104 ? 8.622 4.180 -11.668 1.00 92.44 104 ILE A CA 1
ATOM 806 C C . ILE A 1 104 ? 7.461 5.119 -11.299 1.00 92.44 104 ILE A C 1
ATOM 808 O O . ILE A 1 104 ? 7.201 5.350 -10.116 1.00 92.44 104 ILE A O 1
ATOM 812 N N . ASP A 1 105 ? 6.721 5.620 -12.292 1.00 93.19 105 ASP A N 1
ATOM 813 C CA . ASP A 1 105 ? 5.563 6.495 -12.056 1.00 93.19 105 ASP A CA 1
ATOM 814 C C . ASP A 1 105 ? 4.422 5.773 -11.331 1.00 93.19 105 ASP A C 1
ATOM 816 O O . ASP A 1 105 ? 3.730 6.354 -10.486 1.00 93.19 105 ASP A O 1
ATOM 820 N N . LEU A 1 106 ? 4.198 4.497 -11.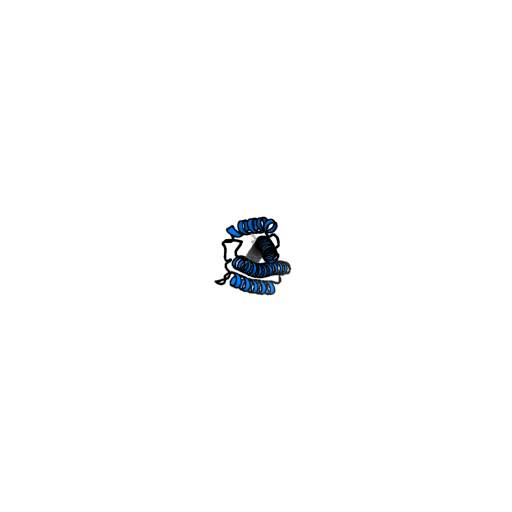648 1.00 93.75 106 LEU A N 1
ATOM 821 C CA . LEU A 1 106 ? 3.244 3.657 -10.935 1.00 93.75 106 LEU A CA 1
ATOM 822 C C . LEU A 1 106 ? 3.691 3.411 -9.488 1.00 93.75 106 LEU A C 1
ATOM 824 O O . LEU A 1 106 ? 2.880 3.593 -8.581 1.00 93.75 106 LEU A O 1
ATOM 828 N N . TYR A 1 107 ? 4.967 3.090 -9.270 1.00 93.00 107 TYR A N 1
ATOM 829 C CA . TYR A 1 107 ? 5.541 2.863 -7.942 1.00 93.00 107 TYR A CA 1
ATOM 830 C C . TYR A 1 107 ? 5.335 4.067 -7.021 1.00 93.00 107 TYR A C 1
ATOM 832 O O . TYR A 1 107 ? 4.747 3.946 -5.945 1.00 93.00 107 TYR A O 1
ATOM 840 N N . GLY A 1 108 ? 5.700 5.266 -7.488 1.00 91.12 108 GLY A N 1
ATOM 841 C CA . GLY A 1 108 ? 5.522 6.497 -6.714 1.00 91.12 108 GLY A CA 1
ATOM 842 C C . GLY A 1 108 ? 4.054 6.863 -6.451 1.00 91.12 108 GLY A C 1
ATOM 843 O O . GLY A 1 108 ? 3.736 7.483 -5.432 1.00 91.12 108 GLY A O 1
ATOM 844 N N . ARG A 1 109 ? 3.124 6.498 -7.343 1.00 94.00 109 ARG A N 1
ATOM 845 C CA . ARG A 1 109 ? 1.679 6.669 -7.098 1.00 94.00 109 ARG A CA 1
ATOM 846 C C . ARG A 1 109 ? 1.161 5.679 -6.058 1.00 94.00 109 ARG A C 1
ATOM 848 O O . ARG A 1 109 ? 0.454 6.098 -5.145 1.00 94.00 109 ARG A O 1
ATOM 855 N N . LEU A 1 110 ? 1.533 4.406 -6.169 1.00 93.12 110 LEU A N 1
ATOM 856 C CA . LEU A 1 110 ? 1.102 3.361 -5.243 1.00 93.12 110 LEU A CA 1
ATOM 857 C C . LEU A 1 110 ? 1.629 3.595 -3.828 1.00 93.12 110 LEU A C 1
ATOM 859 O O . LEU A 1 110 ? 0.857 3.463 -2.887 1.00 93.12 110 LEU A O 1
ATOM 863 N N . LEU A 1 111 ? 2.889 4.014 -3.670 1.00 91.06 111 LEU A N 1
ATOM 864 C CA . LEU A 1 111 ? 3.442 4.368 -2.359 1.00 91.06 111 LEU A CA 1
ATOM 865 C C . LEU A 1 111 ? 2.659 5.499 -1.688 1.00 91.06 111 LEU A C 1
ATOM 867 O O . LEU A 1 111 ? 2.293 5.388 -0.520 1.00 91.06 111 LEU A O 1
ATOM 871 N N . ARG A 1 112 ? 2.356 6.570 -2.435 1.00 93.56 112 ARG A N 1
ATOM 872 C CA . ARG A 1 112 ? 1.535 7.677 -1.919 1.00 93.56 112 ARG A CA 1
ATOM 873 C C . ARG A 1 112 ? 0.141 7.202 -1.522 1.00 93.56 112 ARG A C 1
ATOM 875 O O . ARG A 1 112 ? -0.320 7.563 -0.447 1.00 93.56 112 ARG A O 1
ATOM 882 N N . ASN A 1 113 ? -0.488 6.364 -2.345 1.00 93.50 113 ASN A N 1
ATOM 883 C CA . ASN A 1 113 ? -1.802 5.809 -2.033 1.00 93.50 113 ASN A CA 1
ATOM 884 C C . ASN A 1 113 ? -1.773 4.940 -0.765 1.00 93.50 113 ASN A C 1
ATOM 886 O O . ASN A 1 113 ? -2.554 5.170 0.152 1.00 93.50 113 ASN A O 1
ATOM 890 N N . CYS A 1 114 ? -0.821 4.005 -0.668 1.00 92.38 114 CYS A N 1
ATOM 891 C CA . CYS A 1 114 ? -0.650 3.159 0.515 1.00 92.38 114 CYS A CA 1
ATOM 892 C C . CYS A 1 114 ? -0.425 3.999 1.776 1.00 92.38 114 CYS A C 1
ATOM 894 O O . CYS A 1 114 ? -1.024 3.714 2.809 1.00 92.38 114 CYS A O 1
ATOM 896 N N . LYS A 1 115 ? 0.382 5.065 1.685 1.00 92.94 115 LYS A N 1
ATOM 897 C CA . LYS A 1 115 ? 0.596 6.002 2.793 1.00 92.94 115 LYS A CA 1
ATOM 898 C C . LYS A 1 115 ? -0.712 6.667 3.229 1.00 92.94 115 LYS A C 1
ATOM 900 O O . LYS A 1 115 ? -1.053 6.601 4.403 1.00 92.94 115 LYS A O 1
ATOM 905 N N . THR A 1 116 ? -1.461 7.252 2.295 1.00 93.75 116 THR A N 1
ATOM 906 C CA . THR A 1 116 ? -2.738 7.915 2.603 1.00 93.75 116 THR A CA 1
ATOM 907 C C . THR A 1 116 ? -3.767 6.949 3.192 1.00 93.75 116 THR A C 1
ATOM 909 O O . THR A 1 116 ? -4.479 7.306 4.127 1.00 93.75 116 THR A O 1
ATOM 912 N N . LEU A 1 117 ? 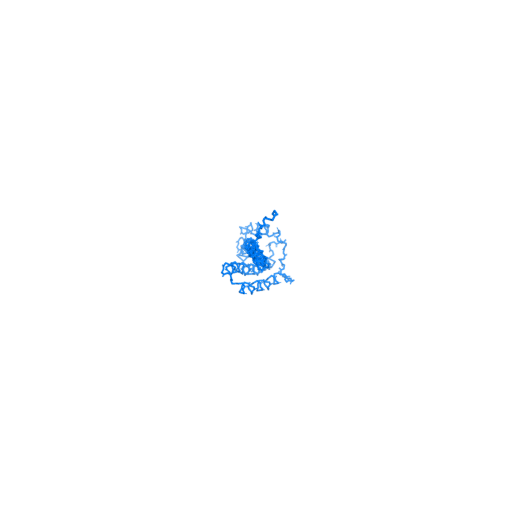-3.861 5.725 2.670 1.00 92.00 117 LEU A N 1
ATOM 913 C CA . LEU A 1 117 ? -4.779 4.715 3.197 1.00 92.00 117 LEU A CA 1
ATOM 914 C C . LEU A 1 117 ? -4.373 4.246 4.600 1.00 92.00 117 LEU A C 1
ATOM 916 O O . LEU A 1 117 ? -5.236 4.115 5.465 1.00 92.00 117 LEU A O 1
ATOM 920 N N . CYS A 1 118 ? -3.074 4.068 4.848 1.00 91.00 118 CYS A N 1
ATOM 921 C CA . CYS A 1 118 ? -2.548 3.757 6.174 1.00 91.00 118 CYS A CA 1
ATOM 922 C C . CYS A 1 118 ? -2.875 4.870 7.184 1.00 91.00 118 CYS A C 1
ATOM 924 O O . CYS A 1 118 ? -3.420 4.594 8.250 1.00 91.00 118 CYS A O 1
ATOM 926 N N . GLU A 1 119 ? -2.630 6.134 6.824 1.00 93.06 119 GLU A N 1
ATOM 927 C CA . GLU A 1 119 ? -2.964 7.295 7.663 1.00 93.06 119 GLU A CA 1
ATOM 928 C C . GLU A 1 119 ? -4.462 7.340 8.004 1.00 93.06 119 GLU A C 1
ATOM 930 O O . GLU A 1 119 ? -4.827 7.549 9.163 1.00 93.06 119 GLU A O 1
ATOM 935 N N . LYS A 1 120 ? -5.336 7.072 7.023 1.00 93.19 120 LYS A N 1
ATOM 936 C CA . LYS A 1 120 ? -6.786 6.962 7.250 1.00 93.19 120 LYS A CA 1
ATOM 937 C C . LYS A 1 120 ? -7.127 5.837 8.223 1.00 93.19 120 LYS A C 1
ATOM 939 O O . LYS A 1 120 ? -7.896 6.059 9.155 1.00 93.19 120 LYS A O 1
ATOM 944 N N . LEU A 1 121 ? -6.554 4.651 8.034 1.00 90.12 121 LEU A N 1
ATOM 945 C CA . LEU A 1 121 ? -6.834 3.496 8.886 1.00 90.12 121 LEU A CA 1
ATOM 946 C C . LEU A 1 121 ? -6.404 3.752 10.338 1.00 90.12 121 LEU A C 1
ATOM 948 O O . LEU A 1 121 ? -7.175 3.505 11.265 1.00 90.12 121 LEU A O 1
ATOM 952 N N . VAL A 1 122 ? -5.225 4.346 10.539 1.00 92.06 122 VAL A N 1
ATOM 953 C CA . VAL A 1 122 ? -4.731 4.752 11.866 1.00 92.06 122 VAL A CA 1
ATOM 954 C C . VAL A 1 122 ? -5.645 5.796 12.509 1.00 92.06 122 VAL A C 1
ATOM 956 O O . VAL A 1 122 ? -5.949 5.693 13.702 1.00 92.06 122 VAL A O 1
ATOM 959 N N . PHE A 1 123 ? -6.115 6.778 11.737 1.00 92.94 123 PHE A N 1
ATOM 960 C CA . PHE A 1 123 ? -7.061 7.778 12.226 1.00 92.94 123 PHE A CA 1
ATOM 961 C C . PHE A 1 123 ? -8.371 7.131 12.698 1.00 92.94 123 PHE A C 1
ATOM 963 O O . PHE A 1 123 ? -8.789 7.354 13.837 1.00 92.94 123 PHE A O 1
ATOM 970 N N . HIS A 1 124 ? -8.981 6.273 11.873 1.00 89.50 124 HIS A N 1
ATOM 971 C CA . HIS A 1 124 ? -10.213 5.567 12.235 1.00 89.50 124 HIS A CA 1
ATOM 972 C C . HIS A 1 124 ? -10.027 4.664 13.459 1.00 89.50 124 HIS A C 1
ATOM 974 O O . HIS A 1 124 ? -10.879 4.654 14.349 1.00 89.50 124 HIS A O 1
ATOM 980 N N . ALA A 1 125 ? -8.902 3.950 13.548 1.00 88.44 125 ALA A N 1
ATOM 981 C CA . ALA A 1 125 ? -8.612 3.067 14.676 1.00 88.44 125 ALA A CA 1
ATOM 982 C C . ALA A 1 125 ? -8.467 3.866 15.977 1.00 88.44 125 ALA A C 1
ATOM 984 O O . ALA A 1 125 ? -9.016 3.489 17.013 1.00 88.44 125 ALA A O 1
ATOM 985 N N . SER A 1 126 ? -7.792 5.015 15.908 1.00 91.31 126 SER A N 1
ATOM 986 C CA . SER A 1 126 ? -7.622 5.922 17.046 1.00 91.31 126 SER A CA 1
ATOM 987 C C . SER A 1 126 ? -8.955 6.513 17.510 1.00 91.31 126 SER A C 1
ATOM 989 O O . SER A 1 126 ? -9.218 6.558 18.712 1.00 91.31 126 SER A O 1
ATOM 991 N N . ALA A 1 127 ? -9.823 6.910 16.575 1.00 90.31 127 ALA A N 1
ATOM 992 C CA . ALA A 1 127 ? -11.156 7.417 16.893 1.00 90.31 127 ALA A CA 1
ATOM 993 C C . ALA A 1 127 ? -12.021 6.348 17.583 1.00 90.31 127 ALA A C 1
ATOM 995 O O . ALA A 1 127 ? -12.570 6.596 18.656 1.00 90.31 127 ALA A O 1
ATOM 996 N N . LYS A 1 128 ? -12.065 5.126 17.033 1.00 88.00 128 LYS A N 1
ATOM 997 C CA . LYS A 1 128 ? -12.818 4.006 17.624 1.00 88.00 128 LYS A CA 1
ATOM 998 C C . LYS A 1 128 ? -12.304 3.619 19.008 1.00 88.00 128 LYS A C 1
ATOM 1000 O O . LYS A 1 128 ? -13.104 3.345 19.902 1.00 88.00 128 LYS A O 1
ATOM 1005 N N . LYS A 1 129 ? -10.986 3.649 19.214 1.00 89.56 129 LYS A N 1
ATOM 1006 C CA . LYS A 1 129 ? -10.383 3.446 20.535 1.00 89.56 129 LYS A CA 1
ATOM 1007 C C . LYS A 1 129 ? -10.852 4.507 21.536 1.00 89.56 129 LYS A C 1
ATOM 10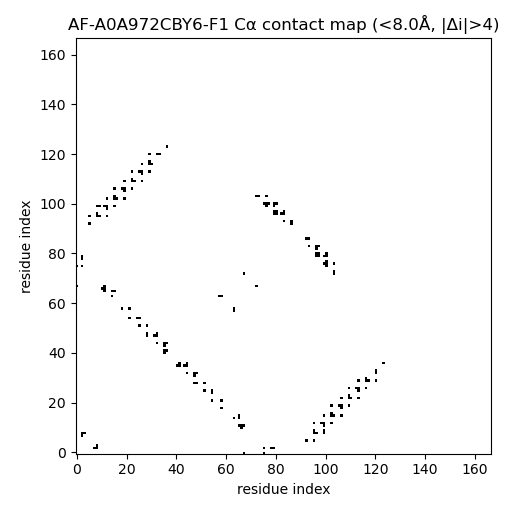09 O O . LYS A 1 129 ? -11.277 4.149 22.631 1.00 89.56 129 LYS A O 1
ATOM 1014 N N . ALA A 1 130 ? -10.826 5.785 21.156 1.00 91.06 130 ALA A N 1
ATOM 1015 C CA . ALA A 1 130 ? -11.273 6.872 22.027 1.00 91.06 130 ALA A CA 1
ATOM 1016 C C . ALA A 1 130 ? -12.764 6.751 22.396 1.00 91.06 130 ALA A C 1
ATOM 1018 O O . ALA A 1 130 ? -13.139 6.974 23.551 1.00 91.06 130 ALA A O 1
ATOM 1019 N N . ASP A 1 131 ? -13.614 6.350 21.448 1.00 88.44 131 ASP A N 1
ATOM 1020 C CA . ASP A 1 131 ? -15.038 6.103 21.702 1.00 88.44 131 ASP A CA 1
ATOM 1021 C C . ASP A 1 131 ? -15.251 4.935 22.677 1.00 88.44 131 ASP A C 1
ATOM 1023 O O . ASP A 1 131 ? -16.034 5.049 23.626 1.00 88.44 131 ASP A O 1
ATOM 1027 N N . ALA A 1 132 ? -14.507 3.839 22.503 1.00 86.69 132 ALA A N 1
ATOM 1028 C CA . ALA A 1 132 ? -14.551 2.695 23.411 1.00 86.69 132 ALA A CA 1
ATOM 1029 C C . ALA A 1 132 ? -14.094 3.070 24.832 1.00 86.69 132 ALA A C 1
ATOM 1031 O O . ALA A 1 132 ? -14.751 2.714 25.813 1.00 86.69 132 ALA A O 1
ATOM 1032 N N . GLU A 1 133 ? -13.012 3.840 24.965 1.00 91.00 133 GLU A N 1
ATOM 1033 C CA . GLU A 1 133 ? -12.513 4.327 26.258 1.00 91.00 133 GLU A CA 1
ATOM 1034 C C . GLU A 1 133 ? -13.541 5.220 26.970 1.00 91.00 133 GLU A C 1
ATOM 1036 O O . GLU A 1 133 ? -13.798 5.048 28.169 1.00 91.00 133 GLU A O 1
ATOM 1041 N N . ARG A 1 134 ? -14.200 6.124 26.232 1.00 90.88 134 ARG A N 1
ATOM 1042 C CA . ARG A 1 134 ? -15.298 6.959 26.754 1.00 90.88 134 ARG A CA 1
ATOM 1043 C C . ARG A 1 134 ? -16.485 6.118 27.214 1.00 90.88 134 ARG A C 1
ATOM 1045 O O . ARG A 1 134 ? -17.033 6.380 28.290 1.00 90.88 134 ARG A O 1
ATOM 1052 N N . TYR A 1 135 ? -16.867 5.100 26.443 1.00 90.44 135 TYR A N 1
ATOM 1053 C CA . TYR A 1 135 ? -17.950 4.189 26.812 1.00 90.44 135 TYR A CA 1
ATOM 1054 C C . TYR A 1 135 ? -17.623 3.416 28.096 1.00 90.44 135 TYR A C 1
ATOM 1056 O O . TYR A 1 135 ? -18.432 3.392 29.025 1.00 90.44 135 TYR A O 1
ATOM 1064 N N . ILE A 1 136 ? -16.411 2.860 28.199 1.00 87.38 136 ILE A N 1
ATOM 1065 C CA . ILE A 1 136 ? -15.940 2.144 29.394 1.00 87.38 136 ILE A CA 1
ATOM 1066 C C . ILE A 1 136 ? -15.938 3.068 30.615 1.00 87.38 136 ILE A C 1
ATOM 1068 O O . ILE A 1 136 ? -16.430 2.678 31.676 1.00 87.38 136 ILE A O 1
ATOM 1072 N N . SER A 1 137 ? -15.416 4.290 30.480 1.00 86.88 137 SER A N 1
ATOM 1073 C CA . SER A 1 137 ? -15.399 5.283 31.562 1.00 86.88 137 SER A CA 1
ATOM 1074 C C . SER A 1 137 ? -16.817 5.629 32.029 1.00 86.88 137 SER A C 1
ATOM 1076 O O . SER A 1 137 ? -17.126 5.564 33.220 1.00 86.88 137 SER A O 1
ATOM 1078 N N . THR A 1 138 ? -17.728 5.874 31.085 1.00 88.38 138 THR A N 1
ATOM 1079 C CA . THR A 1 138 ? -19.139 6.164 31.379 1.00 88.38 138 THR A CA 1
ATOM 1080 C C . THR A 1 138 ? -19.825 4.987 32.073 1.00 88.38 138 THR A C 1
ATOM 1082 O O . THR A 1 138 ? -20.539 5.177 33.057 1.00 88.38 138 THR A O 1
ATOM 1085 N N . ALA A 1 139 ? -19.590 3.758 31.607 1.00 86.06 139 ALA A N 1
ATOM 1086 C CA . ALA A 1 139 ? -20.142 2.549 32.212 1.00 86.06 139 ALA A CA 1
ATOM 1087 C C . ALA A 1 139 ? -19.612 2.324 33.638 1.00 86.06 139 ALA A C 1
ATOM 1089 O O . ALA A 1 139 ? -20.390 1.981 34.531 1.00 86.06 139 ALA A O 1
ATOM 1090 N N . LYS A 1 140 ? -18.315 2.563 33.879 1.00 85.62 140 LYS A N 1
ATOM 1091 C CA . LYS A 1 140 ? -17.714 2.520 35.223 1.00 85.62 140 LYS A CA 1
ATOM 1092 C C . LYS A 1 140 ? -18.338 3.564 36.148 1.00 85.62 140 LYS A C 1
ATOM 1094 O O . LYS A 1 140 ? -18.761 3.209 37.244 1.00 85.62 140 LYS A O 1
ATOM 1099 N N . ASN A 1 141 ? -18.476 4.806 35.685 1.00 79.62 141 ASN A N 1
ATOM 1100 C CA . ASN A 1 141 ? -19.102 5.879 36.459 1.00 79.62 141 ASN A CA 1
ATOM 1101 C C . ASN A 1 141 ? -20.565 5.560 36.794 1.00 79.62 141 ASN A C 1
ATOM 1103 O O . ASN A 1 141 ? -20.970 5.704 37.943 1.00 79.62 141 ASN A O 1
ATOM 1107 N N . ARG A 1 142 ? -21.344 5.032 35.839 1.00 78.12 142 ARG A N 1
ATOM 1108 C CA . ARG A 1 142 ? -22.723 4.570 36.093 1.00 78.12 142 ARG A CA 1
ATOM 1109 C C . ARG A 1 142 ? -22.779 3.463 37.145 1.00 78.12 142 ARG A C 1
ATOM 1111 O O . ARG A 1 142 ? -23.630 3.513 38.026 1.00 78.12 142 ARG A O 1
ATOM 1118 N N . ARG A 1 143 ? -21.873 2.480 37.081 1.00 77.50 143 ARG A N 1
ATOM 1119 C CA . ARG A 1 143 ? -21.790 1.411 38.092 1.00 77.50 143 ARG A CA 1
ATOM 1120 C C . ARG A 1 143 ? -21.447 1.960 39.476 1.00 77.50 143 ARG A C 1
ATOM 1122 O O . ARG A 1 143 ? -22.080 1.542 40.435 1.00 77.50 143 ARG A O 1
ATOM 1129 N N . LEU A 1 144 ? -20.501 2.895 39.577 1.00 74.62 144 LEU A N 1
ATOM 1130 C CA . LEU A 1 144 ? -20.138 3.544 40.843 1.00 74.62 144 LEU A CA 1
ATOM 1131 C C . LEU A 1 144 ? -21.306 4.335 41.437 1.00 74.62 144 LEU A C 1
ATOM 1133 O O . LEU A 1 144 ? -21.591 4.192 42.621 1.00 74.62 144 LEU A O 1
ATOM 1137 N N . VAL A 1 145 ? -22.011 5.113 40.611 1.00 72.00 145 VAL A N 1
ATOM 1138 C CA . VAL A 1 145 ? -23.212 5.850 41.027 1.00 72.00 145 VAL A CA 1
ATOM 1139 C C . VAL A 1 145 ? -24.282 4.881 41.536 1.00 72.00 145 VAL A C 1
ATOM 1141 O O . VAL A 1 145 ? -24.748 5.024 42.662 1.00 72.00 145 VAL A O 1
ATOM 1144 N N . ASN A 1 146 ? -24.619 3.844 40.764 1.00 71.88 146 ASN A N 1
ATOM 1145 C CA . ASN A 1 146 ? -25.638 2.866 41.159 1.00 71.88 146 ASN A CA 1
ATOM 1146 C C . ASN A 1 146 ? -25.243 2.073 42.417 1.00 71.88 146 ASN A C 1
ATOM 1148 O O . ASN A 1 146 ? -26.095 1.815 43.264 1.00 71.88 146 ASN A O 1
ATOM 1152 N N . ALA A 1 147 ? -23.961 1.728 42.572 1.00 71.12 147 ALA A N 1
ATOM 1153 C CA . ALA A 1 147 ? -23.449 1.080 43.776 1.00 71.12 147 ALA A CA 1
ATOM 1154 C C . ALA A 1 147 ? -23.537 2.007 45.002 1.00 71.12 147 ALA A C 1
ATOM 1156 O O . ALA A 1 147 ? -23.971 1.559 46.060 1.00 71.12 147 ALA A O 1
ATOM 1157 N N . GLY A 1 148 ? -23.209 3.296 44.852 1.00 58.31 148 GLY A N 1
ATOM 1158 C CA . GLY A 1 148 ? -23.310 4.300 45.917 1.00 58.31 148 GLY A CA 1
ATOM 1159 C C . GLY A 1 148 ? -24.747 4.619 46.350 1.00 58.31 148 GLY A C 1
ATOM 1160 O O . GLY A 1 148 ? -24.976 4.914 47.519 1.00 58.31 148 GLY A O 1
ATOM 1161 N N . TYR A 1 149 ? -25.724 4.501 45.445 1.00 51.75 149 TYR A N 1
ATOM 1162 C CA . TYR A 1 149 ? -27.147 4.612 45.793 1.00 51.75 149 TYR A CA 1
ATOM 1163 C C . TYR A 1 149 ? -27.715 3.328 46.418 1.00 51.75 149 TYR A C 1
ATOM 1165 O O . TYR A 1 149 ? -28.636 3.408 47.223 1.00 51.75 149 TYR A O 1
ATOM 1173 N N . SER A 1 150 ? -27.158 2.149 46.113 1.00 50.62 150 SER A N 1
ATOM 1174 C CA . SER A 1 150 ? -27.594 0.883 46.728 1.00 50.62 150 SER A CA 1
ATOM 1175 C C . SER A 1 150 ? -27.122 0.683 48.178 1.00 50.62 150 SER A C 1
ATOM 1177 O O . SER A 1 150 ? -27.684 -0.145 48.890 1.00 50.62 150 SER A O 1
ATOM 1179 N N . THR A 1 151 ? -26.126 1.448 48.636 1.00 50.81 151 THR A N 1
ATOM 1180 C CA . THR A 1 151 ? -25.629 1.441 50.027 1.00 50.81 151 THR A CA 1
ATOM 1181 C C . THR A 1 151 ? -26.196 2.561 50.900 1.00 50.81 151 THR A C 1
ATOM 1183 O O . THR A 1 151 ? -25.946 2.564 52.106 1.00 50.81 151 THR A O 1
ATOM 1186 N N . GLN A 1 152 ? -27.011 3.472 50.356 1.00 47.84 152 GLN A N 1
ATOM 1187 C CA . GLN A 1 152 ? -27.816 4.372 51.181 1.00 47.84 152 GLN A CA 1
ATOM 1188 C C . GLN A 1 152 ? -29.091 3.657 51.627 1.00 47.84 152 GLN A C 1
ATOM 1190 O O . GLN A 1 152 ? -30.135 3.693 50.978 1.00 47.84 152 GLN A O 1
ATOM 1195 N N . ILE A 1 153 ? -28.979 3.009 52.787 1.00 46.06 153 ILE A N 1
ATOM 1196 C CA . ILE A 1 153 ? -30.105 2.745 53.683 1.00 46.06 153 ILE A CA 1
ATOM 1197 C C . ILE A 1 153 ? -30.900 4.055 53.776 1.00 46.06 153 ILE A C 1
ATOM 1199 O O . ILE A 1 153 ? -30.351 5.090 54.153 1.00 46.06 153 ILE A O 1
ATOM 1203 N N . GLY A 1 154 ? -32.155 4.012 53.328 1.00 46.94 154 GLY A N 1
ATOM 1204 C CA . GLY A 1 154 ? -33.036 5.172 53.226 1.00 46.94 154 GLY A CA 1
ATOM 1205 C C . GLY A 1 154 ? -33.244 5.912 54.556 1.00 46.94 154 GLY A C 1
ATOM 1206 O O . GLY A 1 154 ? -32.807 5.449 55.612 1.00 46.94 154 GLY A O 1
ATOM 1207 N N . PRO A 1 155 ? -33.933 7.065 54.527 1.00 45.41 155 PRO A N 1
ATOM 1208 C CA . PRO A 1 155 ? -34.146 7.878 55.716 1.00 45.41 155 PRO A CA 1
ATOM 1209 C C . PRO A 1 155 ? -34.833 7.041 56.800 1.00 45.41 155 PRO A C 1
ATOM 1211 O O . PRO A 1 155 ? -35.894 6.456 56.567 1.00 45.41 155 PRO A O 1
ATOM 1214 N N . LEU A 1 156 ? -34.215 6.983 57.984 1.00 49.12 156 LEU A N 1
ATOM 1215 C CA . LEU A 1 156 ? -34.844 6.499 59.210 1.00 49.12 156 LEU A CA 1
ATOM 1216 C C . LEU A 1 156 ? -36.203 7.193 59.335 1.00 49.12 156 LEU A C 1
ATOM 1218 O O . LEU A 1 156 ? -36.274 8.410 59.503 1.00 49.12 156 LEU A O 1
ATOM 1222 N N . LYS A 1 157 ? -37.279 6.411 59.180 1.00 41.34 157 LYS A N 1
ATOM 1223 C CA . LYS A 1 157 ? -38.654 6.849 59.429 1.00 41.34 157 LYS A CA 1
ATOM 1224 C C . LYS A 1 157 ? -38.684 7.603 60.754 1.00 41.34 157 LYS A C 1
ATOM 1226 O O . LYS A 1 157 ? -38.236 7.077 61.769 1.00 41.34 157 LYS A O 1
ATOM 1231 N N . GLY A 1 158 ? -39.193 8.830 60.696 1.00 45.41 158 GLY A N 1
ATOM 1232 C CA . GLY A 1 158 ? -39.237 9.757 61.812 1.00 45.41 158 GLY A CA 1
ATOM 1233 C C . GLY A 1 158 ? -39.788 9.130 63.088 1.00 45.41 158 GLY A C 1
ATOM 1234 O O . GLY A 1 158 ? -40.936 8.695 63.145 1.00 45.41 158 GLY A O 1
ATOM 1235 N N . THR A 1 159 ? -38.974 9.158 64.132 1.00 42.44 159 THR A N 1
ATOM 1236 C CA . THR A 1 159 ? -39.457 9.257 65.501 1.00 42.44 159 THR A CA 1
ATOM 1237 C C . THR A 1 159 ? -39.864 10.710 65.731 1.00 42.44 159 THR A C 1
ATOM 1239 O O . THR A 1 159 ? -39.026 11.600 65.859 1.00 42.44 159 THR A O 1
ATOM 1242 N N . LEU A 1 160 ? -41.175 10.955 65.745 1.00 45.78 160 LEU A N 1
ATOM 1243 C CA . LEU A 1 160 ? -41.759 12.135 66.377 1.00 45.78 160 LEU A CA 1
ATOM 1244 C C . LEU A 1 160 ? -41.355 12.103 67.855 1.00 45.78 160 LEU A C 1
ATOM 1246 O O . LEU A 1 160 ? -41.844 11.273 68.619 1.00 45.78 160 LEU A O 1
ATOM 1250 N N . VAL A 1 161 ? -40.418 12.969 68.236 1.00 47.66 161 VAL A N 1
ATOM 1251 C CA . VAL A 1 161 ? -40.122 13.249 69.641 1.00 47.66 161 VAL A CA 1
ATOM 1252 C C . VAL A 1 161 ? -41.243 14.151 70.144 1.00 47.66 161 VAL A C 1
ATOM 1254 O O . VAL A 1 161 ? -41.284 15.340 69.833 1.00 47.66 161 VAL A O 1
ATOM 1257 N N . ASP A 1 162 ? -42.186 13.553 70.866 1.00 45.38 162 ASP A N 1
ATOM 1258 C CA . ASP A 1 162 ? -43.252 14.258 71.569 1.00 45.38 162 ASP A CA 1
ATOM 1259 C C . ASP A 1 162 ? -42.623 14.982 72.772 1.00 45.38 162 ASP A C 1
ATOM 1261 O O . ASP A 1 162 ? -42.321 14.374 73.801 1.00 45.38 162 ASP A O 1
ATOM 1265 N N . PHE A 1 163 ? -42.336 16.278 72.623 1.00 42.22 163 PHE A N 1
ATOM 1266 C CA . PHE A 1 163 ? -41.935 17.131 73.741 1.00 42.22 163 PHE A CA 1
ATOM 1267 C C . PHE A 1 163 ? -43.168 17.400 74.609 1.00 42.22 163 PHE A C 1
ATOM 1269 O O . PHE A 1 163 ? -43.830 18.431 74.480 1.00 42.22 163 PHE A O 1
ATOM 1276 N N . LYS A 1 164 ? -43.473 16.479 75.527 1.00 43.00 164 LYS A N 1
ATOM 1277 C CA . LYS A 1 164 ? -44.304 16.826 76.678 1.00 43.00 164 LYS A CA 1
ATOM 1278 C C . LYS A 1 164 ? -43.486 17.698 77.624 1.00 43.00 164 LYS A C 1
ATOM 1280 O O . LYS A 1 164 ? -42.519 17.267 78.241 1.00 43.00 164 LYS A O 1
ATOM 1285 N N . SER A 1 165 ? -43.876 18.967 77.635 1.00 49.41 165 SER A N 1
ATOM 1286 C CA . SER A 1 165 ? -43.511 19.982 78.612 1.00 49.41 165 SER A CA 1
ATOM 1287 C C . SER A 1 165 ? -44.052 19.577 79.981 1.00 49.41 165 SER A C 1
ATOM 1289 O O . SER A 1 165 ? -45.250 19.737 80.209 1.00 49.41 165 SER A O 1
ATOM 1291 N N . ASP A 1 166 ? -43.186 19.147 80.894 1.00 43.81 166 ASP A N 1
ATOM 1292 C CA . ASP A 1 166 ? -43.544 19.043 82.309 1.00 43.81 166 ASP A CA 1
ATOM 1293 C C . ASP A 1 166 ? -43.102 20.311 83.055 1.00 43.81 166 ASP A C 1
ATOM 1295 O O . ASP A 1 166 ? -41.921 20.666 83.107 1.00 43.81 166 ASP A O 1
ATOM 1299 N N . ARG A 1 167 ? -44.118 21.012 83.569 1.00 39.31 167 ARG A N 1
ATOM 1300 C CA . ARG A 1 167 ? -44.056 21.956 84.688 1.00 39.31 167 ARG A CA 1
ATOM 1301 C C . ARG A 1 167 ? -44.311 21.192 85.978 1.00 39.31 167 ARG A C 1
ATOM 1303 O O . ARG A 1 167 ? -45.178 20.292 85.933 1.00 39.31 167 ARG A O 1
#

Nearest PDB structures (foldseek):
  4tx5-assembly1_B  TM=4.832E-01  e=2.985E-01  Homo sapiens
  6jx6-assembly1_C  TM=4.228E-01  e=4.345E-01  Homo sapiens
  1g73-assembly2_B  TM=3.980E-01  e=6.672E-01  Homo sapiens
  6jx6-assembly1_D  TM=4.197E-01  e=1.141E+00  Homo sapiens
  6jx6-assembly1_A  TM=4.106E-01  e=1.492E+00  Homo sapiens

Radius of gyration: 32.75 Å; Cα contacts (8 Å, |Δi|>4): 97; chains: 1; bounding box: 69×34×120 Å

Sequence (167 aa):
MNILDIDKLQALCDELERKNRLLKRISDSYSKALHLMEEQDYEALALELENQNAVFAKLSEPGCSLPVHESELSGIRGKALAYLSRCGSNKRLAAALKKTAENIDLYGRLLRNCKTLCEKLVFHASAKKADAERYISTAKNRRLVNAGYSTQIGPLKGTLVDFKSDR

pLDDT: mean 81.69, std 14.75, range [39.31, 94.12]

Foldseek 3Di:
DPLVPLVLLVLLLVLLVVLLVLLVLLLVLLVVLVVCLVVVVVVVNVVSVVVNVVSVVVCVDVVSDRPDDLVCLVVLLVVLVVCLVVCPPVPSSNVSSVSSNVSNVSSVVSVVSSVVSVVVSVVSVVVVVVVVVVVVVVVVVVVVVVVVVVPPPDDDDDDPPPPDDDD

Solvent-accessible surface area (backbone atoms only — not comparable to full-atom values): 9514 Å² total; per-residue (Å²): 134,72,84,85,41,60,69,62,49,48,54,46,35,56,51,40,51,54,48,41,53,52,43,47,54,50,38,53,48,44,55,50,42,48,50,27,60,74,73,64,41,62,68,64,29,52,54,48,54,54,56,46,50,59,53,51,52,61,58,68,38,93,85,56,65,68,95,58,61,77,85,48,50,64,58,51,32,52,49,29,61,64,44,48,84,67,35,79,87,45,61,66,61,34,49,51,32,51,52,34,33,54,39,51,56,47,40,60,48,43,52,52,48,40,50,56,44,49,55,50,46,53,50,53,52,53,52,53,49,53,53,50,53,50,50,53,53,50,53,51,52,52,50,52,52,54,52,59,58,71,69,54,77,69,82,78,77,79,78,82,79,80,82,78,84,83,129

Mean predicted aligned error: 11.07 Å